Protein AF-A0A158M185-F1 (afdb_monomer_lite)

Radius of gyration: 14.18 Å; chains: 1; bounding box: 30×20×44 Å

Structure (mmCIF, N/CA/C/O backbone):
data_AF-A0A158M185-F1
#
_entry.id   AF-A0A158M185-F1
#
loop_
_atom_site.group_PDB
_atom_site.id
_atom_site.type_symbol
_atom_site.label_atom_id
_atom_site.label_alt_id
_atom_site.label_comp_id
_atom_site.label_asym_id
_atom_site.label_entity_id
_atom_site.label_seq_id
_atom_site.pdbx_PDB_ins_code
_atom_site.Cartn_x
_atom_site.Cartn_y
_atom_site.Cartn_z
_atom_site.occupancy
_atom_site.B_iso_or_equiv
_atom_site.auth_seq_id
_atom_site.auth_comp_id
_atom_site.auth_asym_id
_atom_site.auth_atom_id
_atom_site.pdbx_PDB_model_num
ATOM 1 N N . MET A 1 1 ? -10.623 7.492 25.666 1.00 80.94 1 MET A N 1
ATOM 2 C CA . MET A 1 1 ? -10.447 6.026 25.576 1.00 80.94 1 MET A CA 1
ATOM 3 C C . MET A 1 1 ? -10.065 5.724 24.144 1.00 80.94 1 MET A C 1
ATOM 5 O O . MET A 1 1 ? -10.693 6.314 23.278 1.00 80.94 1 MET A O 1
ATOM 9 N N . ILE A 1 2 ? -9.046 4.897 23.905 1.00 90.44 2 ILE A N 1
ATOM 10 C CA . ILE A 1 2 ? -8.600 4.582 22.538 1.00 90.44 2 ILE A CA 1
ATOM 11 C C . ILE A 1 2 ? -9.708 3.809 21.826 1.00 90.44 2 ILE A C 1
ATOM 13 O O . ILE A 1 2 ? -10.222 2.829 22.374 1.00 90.44 2 ILE A O 1
ATOM 17 N N . GLN A 1 3 ? -10.088 4.258 20.634 1.00 94.88 3 GLN A N 1
ATOM 18 C CA . GLN A 1 3 ? -11.113 3.594 19.835 1.00 94.88 3 GLN A CA 1
ATOM 19 C C . GLN A 1 3 ? -10.463 2.526 18.941 1.00 94.88 3 GLN A C 1
ATOM 21 O O . GLN A 1 3 ? -9.394 2.772 18.381 1.00 94.88 3 GLN A O 1
ATOM 26 N N . PRO A 1 4 ? -11.097 1.354 18.735 1.00 94.31 4 PRO A N 1
ATOM 27 C CA . PRO A 1 4 ? -10.548 0.314 17.861 1.00 94.31 4 PRO A CA 1
ATOM 28 C C . PRO A 1 4 ? -10.197 0.828 16.458 1.00 94.31 4 PRO A C 1
ATOM 30 O O . PRO A 1 4 ? -9.191 0.418 15.883 1.00 94.31 4 PRO A O 1
ATOM 33 N N . ILE A 1 5 ? -10.978 1.785 15.942 1.00 94.81 5 ILE A N 1
ATOM 34 C CA . ILE A 1 5 ? -10.740 2.381 14.627 1.00 94.81 5 ILE A CA 1
ATOM 35 C C . ILE A 1 5 ? -9.446 3.203 14.562 1.00 94.81 5 ILE A C 1
ATOM 37 O O . ILE A 1 5 ? -8.774 3.192 13.536 1.00 94.81 5 ILE A O 1
ATOM 41 N N . GLU A 1 6 ? -9.044 3.859 15.653 1.00 95.81 6 GLU A N 1
ATOM 42 C CA . GLU A 1 6 ? -7.797 4.633 15.714 1.00 95.81 6 GLU A CA 1
ATOM 43 C C . GLU A 1 6 ? -6.581 3.709 15.599 1.00 95.81 6 GLU A C 1
ATOM 45 O O . GLU A 1 6 ? -5.617 4.024 14.899 1.00 95.81 6 GLU A O 1
ATOM 50 N N . ILE A 1 7 ? -6.644 2.533 16.235 1.00 96.75 7 ILE A N 1
ATOM 51 C CA . ILE A 1 7 ? -5.591 1.515 16.148 1.00 96.75 7 ILE A CA 1
ATOM 52 C C . ILE A 1 7 ? -5.498 0.989 14.717 1.00 96.75 7 ILE A C 1
ATOM 54 O O . ILE A 1 7 ? -4.406 0.952 14.149 1.00 96.75 7 ILE A O 1
ATOM 58 N N . VAL A 1 8 ? -6.633 0.628 14.112 1.00 96.62 8 VAL A N 1
ATOM 59 C CA . VAL A 1 8 ? -6.661 0.125 12.733 1.00 96.62 8 VAL A CA 1
ATOM 60 C C . VAL A 1 8 ? -6.144 1.172 11.751 1.00 96.62 8 VAL A C 1
ATOM 62 O O . VAL A 1 8 ? -5.281 0.856 10.936 1.00 96.62 8 VAL A O 1
ATOM 65 N N . ALA A 1 9 ? -6.612 2.417 11.852 1.00 96.44 9 ALA A N 1
ATOM 66 C CA . ALA A 1 9 ? -6.157 3.510 11.001 1.00 96.44 9 ALA A CA 1
ATOM 67 C C . ALA A 1 9 ? -4.647 3.744 11.146 1.00 96.44 9 ALA A C 1
ATOM 69 O O . ALA A 1 9 ? -3.953 3.896 10.143 1.00 96.44 9 ALA A O 1
ATOM 70 N N . THR A 1 10 ? -4.119 3.699 12.373 1.00 97.44 10 THR A N 1
ATOM 71 C CA . THR A 1 10 ? -2.681 3.864 12.642 1.00 97.44 10 THR A CA 1
ATOM 72 C C . THR A 1 10 ? -1.855 2.745 12.012 1.00 97.44 10 THR A C 1
ATOM 74 O O . THR A 1 10 ? -0.851 3.014 11.350 1.00 97.44 10 THR A O 1
ATOM 77 N N . VAL A 1 11 ? -2.277 1.489 12.179 1.00 97.56 11 VAL A N 1
ATOM 78 C CA . VAL A 1 11 ? -1.587 0.334 11.586 1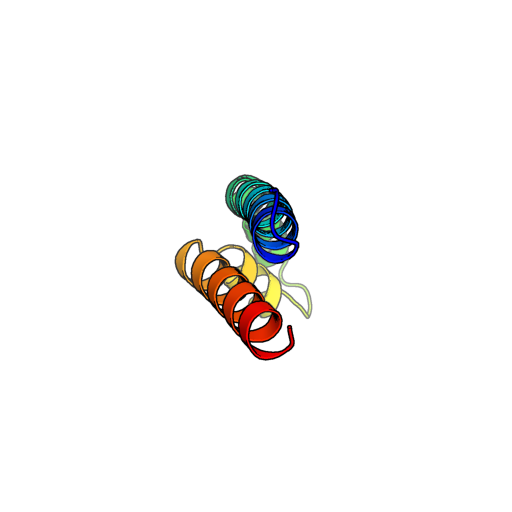.00 97.56 11 VAL A CA 1
ATOM 79 C C . VAL A 1 11 ? -1.645 0.406 10.063 1.00 97.56 11 VAL A C 1
ATOM 81 O O . VAL A 1 11 ? -0.615 0.280 9.406 1.00 97.56 11 VAL A O 1
ATOM 84 N N . LEU A 1 12 ? -2.822 0.661 9.491 1.00 97.25 12 LEU A N 1
ATOM 85 C CA . LEU A 1 12 ? -3.012 0.728 8.045 1.00 97.25 12 LEU A CA 1
ATOM 86 C C . LEU A 1 12 ? -2.210 1.875 7.423 1.00 97.25 12 LEU A C 1
ATOM 88 O O . LEU A 1 12 ? -1.576 1.686 6.388 1.00 97.25 12 LEU A O 1
ATOM 92 N N . PHE A 1 13 ? -2.150 3.028 8.090 1.00 96.62 13 PHE A N 1
ATOM 93 C CA . PHE A 1 13 ? -1.306 4.145 7.679 1.00 96.62 13 PHE A CA 1
ATOM 94 C C . PHE A 1 13 ? 0.184 3.786 7.713 1.00 96.62 13 PHE A C 1
ATOM 96 O O . PHE A 1 13 ? 0.906 4.084 6.763 1.00 96.62 13 PHE A O 1
ATOM 103 N N . ALA A 1 14 ? 0.653 3.096 8.757 1.00 98.00 14 ALA A N 1
ATOM 104 C CA . ALA A 1 14 ? 2.041 2.644 8.828 1.00 98.00 14 ALA A CA 1
ATOM 105 C C . ALA A 1 14 ? 2.395 1.701 7.665 1.00 98.00 14 ALA A C 1
ATOM 107 O O . ALA A 1 14 ? 3.445 1.861 7.039 1.00 98.00 14 ALA A O 1
ATOM 108 N N . VAL A 1 15 ? 1.506 0.763 7.318 1.00 97.81 15 VAL A N 1
ATOM 109 C CA . VAL A 1 15 ? 1.710 -0.119 6.156 1.00 97.81 15 VAL A CA 1
ATOM 110 C C . VAL A 1 15 ? 1.655 0.669 4.844 1.00 97.81 15 VAL A C 1
ATOM 112 O O . VAL A 1 15 ? 2.479 0.433 3.959 1.00 97.81 15 VAL A O 1
ATOM 115 N N . ALA A 1 16 ? 0.759 1.650 4.727 1.00 96.50 16 ALA A N 1
ATOM 116 C CA . ALA A 1 16 ? 0.679 2.517 3.557 1.00 96.50 16 ALA A CA 1
ATOM 117 C C . ALA A 1 16 ? 1.983 3.287 3.323 1.00 96.50 16 ALA A C 1
ATOM 119 O O . ALA A 1 16 ? 2.503 3.293 2.210 1.00 96.50 16 ALA A O 1
ATOM 120 N N . VAL A 1 17 ? 2.564 3.861 4.379 1.00 96.31 17 VAL A N 1
ATOM 121 C CA . VAL A 1 17 ? 3.864 4.544 4.326 1.00 96.31 17 VAL A CA 1
ATOM 122 C C . VAL A 1 17 ? 4.972 3.588 3.880 1.00 96.31 17 VAL A C 1
ATOM 124 O O . VAL A 1 17 ? 5.741 3.921 2.976 1.00 96.31 17 VAL A O 1
ATOM 127 N N . LEU A 1 18 ? 5.033 2.385 4.461 1.00 97.06 18 LEU A N 1
ATOM 128 C CA . LEU A 1 18 ? 6.008 1.367 4.061 1.00 97.06 18 LEU A CA 1
ATOM 129 C C . LEU A 1 18 ? 5.874 0.999 2.576 1.00 97.06 18 LEU A C 1
ATOM 131 O O . LEU A 1 18 ? 6.885 0.878 1.882 1.00 97.06 18 LEU A O 1
ATOM 135 N N . HIS A 1 19 ? 4.647 0.864 2.068 1.00 95.06 19 HIS A N 1
ATOM 136 C CA . HIS A 1 19 ? 4.395 0.583 0.656 1.00 95.06 19 HIS A CA 1
ATOM 137 C C . HIS A 1 19 ? 4.840 1.749 -0.239 1.00 95.06 19 HIS A C 1
ATOM 139 O O . HIS A 1 19 ? 5.595 1.527 -1.184 1.00 95.06 19 HIS A O 1
ATOM 145 N N . THR A 1 20 ? 4.474 2.990 0.090 1.00 95.44 20 THR A N 1
ATOM 146 C CA . THR A 1 20 ? 4.852 4.186 -0.683 1.00 95.44 20 THR A CA 1
ATOM 147 C C . THR A 1 20 ? 6.367 4.318 -0.833 1.00 95.44 20 THR A C 1
ATOM 149 O O . THR A 1 20 ? 6.861 4.568 -1.928 1.00 95.44 20 THR A O 1
ATOM 152 N N . PHE A 1 21 ? 7.137 4.074 0.229 1.00 95.56 21 PHE A N 1
ATOM 153 C CA . PHE A 1 21 ? 8.603 4.084 0.137 1.00 95.56 21 PHE A CA 1
ATOM 154 C C . PHE A 1 21 ? 9.190 2.853 -0.570 1.00 95.56 21 PHE A C 1
ATOM 156 O O . PHE A 1 21 ? 10.333 2.888 -1.025 1.00 95.56 21 PHE A O 1
ATOM 163 N N . SER A 1 22 ? 8.409 1.783 -0.715 1.00 95.50 22 SER A N 1
ATOM 164 C CA . SER A 1 22 ? 8.782 0.576 -1.460 1.00 95.50 22 SER A CA 1
ATOM 165 C C . SER A 1 22 ? 8.465 0.660 -2.960 1.00 95.50 22 SER A C 1
ATOM 167 O O . SER A 1 22 ? 8.923 -0.198 -3.714 1.00 95.50 22 SER A O 1
ATOM 169 N N . VAL A 1 23 ? 7.761 1.699 -3.430 1.00 94.38 23 VAL A N 1
ATOM 170 C CA . VAL A 1 23 ? 7.440 1.949 -4.853 1.00 94.38 23 VAL A CA 1
ATOM 171 C C . VAL A 1 23 ? 8.625 1.724 -5.812 1.00 94.38 23 VAL A C 1
ATOM 173 O O . VAL A 1 23 ? 8.445 1.027 -6.813 1.00 94.38 23 VAL A O 1
ATOM 176 N N . PRO A 1 24 ? 9.860 2.201 -5.538 1.00 92.00 24 PRO A N 1
ATOM 177 C CA . PRO A 1 24 ? 10.992 1.977 -6.442 1.00 92.00 24 PRO A CA 1
ATOM 178 C C . PRO A 1 24 ? 11.366 0.498 -6.610 1.00 92.00 24 PRO A C 1
ATOM 180 O O . PRO A 1 24 ? 11.940 0.107 -7.627 1.00 92.00 24 PRO A O 1
ATOM 183 N N . VAL A 1 25 ? 11.074 -0.343 -5.611 1.00 91.94 25 VAL A N 1
ATOM 184 C CA . VAL A 1 25 ? 11.256 -1.797 -5.704 1.00 91.94 25 VAL A CA 1
ATOM 185 C C . VAL A 1 25 ? 10.241 -2.373 -6.686 1.00 91.9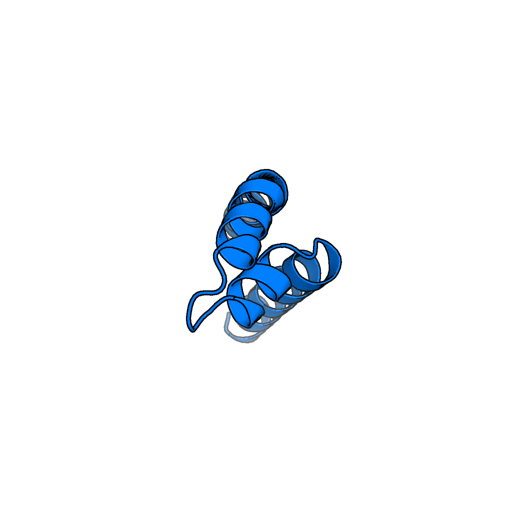4 25 VAL A C 1
ATOM 187 O O . VAL A 1 25 ? 10.637 -3.104 -7.590 1.00 91.94 25 VAL A O 1
ATOM 190 N N . PHE A 1 26 ? 8.968 -1.990 -6.569 1.00 90.12 26 PHE A N 1
ATOM 191 C CA . PHE A 1 26 ? 7.906 -2.431 -7.476 1.00 90.12 26 PHE A CA 1
ATOM 192 C C . PHE A 1 26 ? 8.130 -1.953 -8.913 1.00 90.12 26 PHE A C 1
ATOM 194 O O . PHE A 1 26 ? 8.012 -2.757 -9.834 1.00 90.12 26 PHE A O 1
ATOM 201 N N . ALA A 1 27 ? 8.594 -0.715 -9.107 1.00 90.31 27 ALA A N 1
ATOM 202 C CA . ALA A 1 27 ? 8.973 -0.205 -10.426 1.00 90.31 27 ALA A CA 1
ATOM 203 C C . ALA A 1 27 ? 10.077 -1.063 -11.072 1.00 90.31 27 ALA A C 1
ATOM 205 O O . ALA A 1 27 ? 9.986 -1.448 -12.237 1.00 90.31 27 ALA A O 1
ATOM 206 N N . ARG A 1 28 ? 11.103 -1.456 -10.299 1.00 89.69 28 ARG A N 1
ATOM 207 C CA . ARG A 1 28 ? 12.148 -2.375 -10.783 1.00 89.69 28 ARG A CA 1
ATOM 208 C C . ARG A 1 28 ? 11.610 -3.765 -11.122 1.00 89.69 28 ARG A C 1
ATOM 210 O O . ARG A 1 28 ? 12.122 -4.383 -12.051 1.00 89.69 28 ARG A O 1
ATOM 217 N N . LEU A 1 29 ? 10.624 -4.274 -10.381 1.00 87.88 29 LEU A N 1
ATOM 218 C CA . LEU A 1 29 ? 9.969 -5.544 -10.710 1.00 87.88 29 LEU A CA 1
ATOM 219 C C . LEU A 1 29 ? 9.118 -5.434 -11.982 1.00 87.88 29 LEU A C 1
ATOM 221 O O . LEU A 1 29 ? 9.105 -6.380 -12.768 1.00 87.88 29 LEU A O 1
ATOM 225 N N . ALA A 1 30 ? 8.455 -4.299 -12.204 1.00 88.81 30 ALA A N 1
ATOM 226 C CA . ALA A 1 30 ? 7.657 -4.048 -13.401 1.00 88.81 30 ALA A CA 1
ATOM 227 C C . ALA A 1 30 ? 8.518 -4.075 -14.673 1.00 88.81 30 ALA A C 1
ATOM 229 O O . ALA A 1 30 ? 8.133 -4.690 -15.661 1.00 88.81 30 ALA A O 1
ATOM 230 N N . HIS A 1 31 ? 9.729 -3.516 -14.614 1.00 85.31 31 HIS A N 1
ATOM 231 C CA . HIS A 1 31 ? 10.678 -3.507 -15.734 1.00 85.31 31 HIS A CA 1
ATOM 232 C C . HIS A 1 31 ? 11.317 -4.865 -16.069 1.00 85.31 31 HIS A C 1
ATOM 234 O O . HIS A 1 31 ? 12.116 -4.942 -16.996 1.00 85.31 31 HIS A O 1
ATOM 240 N N . ARG A 1 32 ? 11.012 -5.943 -15.333 1.00 84.00 32 ARG A N 1
ATOM 241 C CA . ARG A 1 32 ? 11.526 -7.293 -15.635 1.00 84.00 32 ARG A CA 1
ATOM 242 C C . ARG A 1 32 ? 10.674 -8.073 -16.647 1.00 84.00 32 ARG A C 1
ATOM 244 O O . ARG A 1 32 ? 10.923 -9.263 -16.811 1.00 84.00 32 ARG A O 1
ATOM 251 N N . ASP A 1 33 ? 9.677 -7.442 -17.278 1.00 68.31 33 ASP A N 1
ATOM 252 C CA . ASP A 1 33 ? 8.808 -8.022 -18.323 1.00 68.31 33 ASP A CA 1
ATOM 253 C C . ASP A 1 33 ? 8.223 -9.407 -17.971 1.00 68.31 33 ASP A C 1
ATOM 255 O O . ASP A 1 33 ? 8.031 -10.282 -18.813 1.00 68.31 33 ASP A O 1
ATOM 259 N N . GLY A 1 34 ? 7.933 -9.628 -16.685 1.00 81.06 34 GLY A N 1
ATOM 260 C CA . GLY A 1 34 ? 7.258 -10.837 -16.218 1.00 81.06 34 GLY A CA 1
ATOM 261 C C . GLY A 1 34 ? 5.745 -10.775 -16.445 1.00 81.06 34 GLY A C 1
ATOM 262 O O . GLY A 1 34 ? 5.174 -9.702 -16.617 1.00 81.06 34 GLY A O 1
ATOM 263 N N . ALA A 1 35 ? 5.059 -11.916 -16.317 1.00 84.50 35 ALA A N 1
ATOM 264 C CA . ALA A 1 35 ? 3.598 -12.024 -16.475 1.00 84.50 35 ALA A CA 1
ATOM 265 C C . ALA A 1 35 ? 2.764 -11.066 -15.586 1.00 84.50 35 ALA A C 1
ATOM 267 O O . ALA A 1 35 ? 1.586 -10.852 -15.846 1.00 84.50 35 ALA A O 1
ATOM 268 N N . HIS A 1 36 ? 3.373 -10.473 -14.553 1.00 87.81 36 HIS A N 1
ATOM 269 C CA . HIS A 1 36 ? 2.734 -9.558 -13.603 1.00 87.81 36 HIS A CA 1
ATOM 270 C C . HIS A 1 36 ? 3.252 -8.112 -13.712 1.00 87.81 36 HIS A C 1
ATOM 272 O O . HIS A 1 36 ? 3.022 -7.318 -12.804 1.00 87.81 36 HIS A O 1
ATOM 278 N N . ALA A 1 37 ? 3.953 -7.749 -14.794 1.00 87.06 37 ALA A N 1
ATOM 279 C CA . ALA A 1 37 ? 4.536 -6.416 -14.973 1.00 87.06 37 ALA A CA 1
ATOM 280 C C . ALA A 1 37 ? 3.504 -5.284 -14.811 1.00 87.06 37 ALA A C 1
ATOM 282 O O . ALA A 1 37 ? 3.793 -4.297 -14.143 1.00 87.06 37 ALA A O 1
ATOM 283 N N . GLY A 1 38 ? 2.280 -5.464 -15.324 1.00 87.94 38 GLY A N 1
ATOM 284 C CA . GLY A 1 38 ? 1.195 -4.489 -15.158 1.00 87.94 38 GLY A CA 1
ATOM 285 C C . GLY A 1 38 ? 0.743 -4.308 -13.704 1.00 87.94 38 GLY A C 1
ATOM 286 O O . GLY A 1 38 ? 0.504 -3.184 -13.273 1.00 87.94 38 GLY A O 1
ATOM 287 N N . LEU A 1 39 ? 0.694 -5.388 -12.914 1.00 89.94 39 LEU A N 1
ATOM 288 C CA . LEU A 1 39 ? 0.375 -5.301 -11.485 1.00 89.94 39 LEU A CA 1
ATOM 289 C C . LEU A 1 39 ? 1.497 -4.596 -10.715 1.00 89.94 39 LEU A C 1
ATOM 291 O O . LEU A 1 39 ? 1.230 -3.730 -9.888 1.00 89.94 39 LEU A O 1
ATOM 295 N N . TRP A 1 40 ? 2.756 -4.934 -11.003 1.00 92.25 40 TRP A N 1
ATOM 296 C CA . TRP A 1 40 ? 3.906 -4.268 -10.390 1.00 92.25 40 TRP A CA 1
ATOM 297 C C . TRP A 1 40 ? 3.998 -2.793 -10.767 1.00 92.25 40 TRP A C 1
ATOM 299 O O . TRP A 1 40 ? 4.403 -1.984 -9.937 1.00 92.25 40 TRP A O 1
ATOM 309 N N . H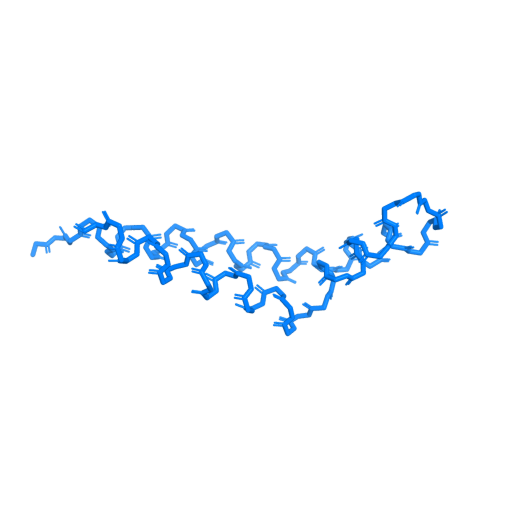IS A 1 41 ? 3.587 -2.441 -11.984 1.00 91.56 41 HIS A N 1
ATOM 310 C CA . HIS A 1 41 ? 3.512 -1.060 -12.432 1.00 91.56 41 HIS A CA 1
ATOM 311 C C . HIS A 1 41 ? 2.452 -0.280 -11.651 1.00 91.56 41 HIS A C 1
ATOM 313 O O . HIS A 1 41 ? 2.781 0.740 -11.051 1.00 91.56 41 HIS A O 1
ATOM 319 N N . LEU A 1 42 ? 1.234 -0.821 -11.539 1.00 91.69 42 LEU A N 1
ATOM 320 C CA . LEU A 1 42 ? 0.162 -0.219 -10.745 1.00 91.69 42 LEU A CA 1
ATOM 321 C C . LEU A 1 42 ? 0.583 -0.018 -9.279 1.00 91.69 42 LEU A C 1
ATOM 323 O O . LEU A 1 42 ? 0.373 1.046 -8.712 1.00 91.69 42 LEU A O 1
ATOM 327 N N . LEU A 1 43 ? 1.237 -1.012 -8.668 1.00 91.75 43 LEU A N 1
ATOM 328 C CA . LEU A 1 43 ? 1.745 -0.916 -7.290 1.00 91.75 43 LEU A CA 1
ATOM 329 C C . LEU A 1 43 ? 2.952 0.029 -7.142 1.00 91.75 43 LEU A C 1
ATOM 331 O O . LEU A 1 43 ? 3.353 0.352 -6.028 1.00 91.75 43 LEU A O 1
ATOM 335 N N . SER A 1 44 ? 3.543 0.477 -8.249 1.00 92.75 44 SER A N 1
ATOM 336 C CA . SER A 1 44 ? 4.610 1.479 -8.254 1.00 92.75 44 SER A CA 1
ATOM 337 C C . SER A 1 44 ? 4.100 2.905 -8.482 1.00 92.75 44 SER A C 1
ATOM 339 O O . SER A 1 44 ? 4.850 3.862 -8.312 1.00 92.75 44 SER A O 1
ATOM 341 N N . GLU A 1 45 ? 2.831 3.087 -8.835 1.00 94.94 45 GLU A N 1
ATOM 342 C CA . GLU A 1 45 ? 2.251 4.419 -8.969 1.00 94.94 45 GLU A CA 1
ATOM 343 C C . GLU A 1 45 ? 1.793 4.935 -7.607 1.00 94.94 45 GLU A C 1
ATOM 345 O O . GLU A 1 45 ? 0.909 4.367 -6.968 1.00 94.94 45 GLU A O 1
ATOM 350 N N . VAL A 1 46 ? 2.370 6.052 -7.160 1.00 92.00 46 VAL A N 1
ATOM 351 C CA . VAL A 1 46 ? 2.025 6.659 -5.862 1.00 92.00 46 VAL A CA 1
ATOM 352 C C . VAL A 1 46 ? 0.538 7.025 -5.757 1.00 92.00 46 VAL A C 1
ATOM 354 O O . VAL A 1 46 ? -0.044 6.910 -4.680 1.00 92.00 46 VAL A O 1
ATOM 357 N N . GLU A 1 47 ? -0.091 7.402 -6.873 1.00 92.81 47 GLU A N 1
ATOM 358 C CA . GLU A 1 47 ? -1.523 7.714 -6.955 1.00 92.81 47 GLU A CA 1
ATOM 359 C C . GLU A 1 47 ? -2.385 6.465 -6.729 1.00 92.81 47 GLU A C 1
ATOM 361 O O . GLU A 1 47 ? -3.307 6.478 -5.908 1.00 92.81 47 GLU A O 1
ATOM 366 N N . ALA A 1 48 ? -2.042 5.356 -7.391 1.00 93.94 48 ALA A N 1
ATOM 367 C CA . ALA A 1 48 ? -2.731 4.082 -7.225 1.00 93.94 48 ALA A CA 1
ATOM 368 C C . ALA A 1 48 ? -2.538 3.516 -5.810 1.00 93.94 48 ALA A C 1
ATOM 370 O O . ALA A 1 48 ? -3.505 3.078 -5.185 1.00 93.94 48 ALA A O 1
ATOM 371 N N . VAL A 1 49 ? -1.317 3.579 -5.265 1.00 95.31 49 VAL A N 1
ATOM 372 C CA . VAL A 1 49 ? -1.014 3.146 -3.892 1.00 95.31 49 VAL A CA 1
ATOM 373 C C . VAL A 1 49 ? -1.863 3.917 -2.880 1.00 95.31 49 VAL A C 1
ATOM 375 O O . VAL A 1 49 ? -2.457 3.302 -1.993 1.00 95.31 49 VAL A O 1
ATOM 378 N N . PHE A 1 50 ? -1.987 5.239 -3.029 1.00 93.75 50 PHE A N 1
ATOM 379 C CA . PHE A 1 50 ? -2.853 6.046 -2.167 1.00 93.75 50 PHE A CA 1
ATOM 380 C C . PHE A 1 50 ? -4.320 5.604 -2.255 1.00 93.75 50 PHE A C 1
ATOM 382 O O . PHE A 1 50 ? -4.961 5.389 -1.224 1.00 93.75 50 PHE A O 1
ATOM 389 N N . GLY A 1 51 ? -4.835 5.401 -3.471 1.00 95.12 51 GLY A N 1
ATOM 390 C CA . GLY A 1 51 ? -6.203 4.930 -3.700 1.00 95.12 51 GLY A CA 1
ATOM 391 C C . GLY A 1 51 ? -6.491 3.563 -3.069 1.00 95.12 51 GLY A C 1
ATOM 392 O O . GLY A 1 51 ? -7.523 3.395 -2.418 1.00 95.12 51 GLY A O 1
ATOM 393 N N . VAL A 1 52 ? -5.568 2.603 -3.193 1.00 95.88 52 VAL A N 1
ATOM 394 C CA . VAL A 1 52 ? -5.696 1.254 -2.607 1.00 95.88 52 VAL A CA 1
ATOM 395 C C . VAL A 1 52 ? -5.832 1.319 -1.086 1.00 95.88 52 VAL A C 1
ATOM 397 O O . VAL A 1 52 ? -6.731 0.697 -0.518 1.00 95.88 52 VAL A O 1
ATOM 400 N N . TRP A 1 53 ? -4.976 2.092 -0.415 1.00 97.00 53 TRP A N 1
ATOM 401 C CA . TRP A 1 53 ? -5.016 2.212 1.043 1.00 97.00 53 TRP A CA 1
ATOM 402 C C . TRP A 1 53 ? -6.212 3.025 1.539 1.00 97.00 53 TRP A C 1
ATOM 404 O O . TRP A 1 53 ? -6.806 2.664 2.555 1.00 97.00 53 TRP A O 1
ATOM 414 N N . ALA A 1 54 ? -6.617 4.069 0.809 1.00 96.56 54 ALA A N 1
ATOM 415 C CA . ALA A 1 54 ? -7.831 4.821 1.117 1.00 96.56 54 ALA A CA 1
ATOM 416 C C . ALA A 1 54 ? -9.076 3.924 1.040 1.00 96.56 54 ALA A C 1
ATOM 418 O O . ALA A 1 54 ? -9.897 3.919 1.958 1.00 96.56 54 ALA A O 1
ATOM 419 N N . PHE A 1 55 ? -9.187 3.110 -0.012 1.00 97.44 55 PHE A N 1
ATOM 420 C CA . PHE A 1 55 ? -10.274 2.145 -0.152 1.00 97.44 55 PHE A CA 1
ATOM 421 C C . PHE A 1 55 ? -10.265 1.106 0.975 1.00 97.44 55 PHE A C 1
ATOM 423 O O . PHE A 1 55 ? -11.303 0.864 1.588 1.00 97.44 55 PHE A O 1
ATOM 430 N N . ALA A 1 56 ? -9.099 0.537 1.297 1.00 97.31 56 ALA A N 1
ATOM 431 C CA . ALA A 1 56 ? -8.967 -0.425 2.388 1.00 97.31 56 ALA A CA 1
ATOM 432 C C . ALA A 1 56 ? -9.429 0.160 3.734 1.00 97.31 56 ALA A C 1
ATOM 434 O O . ALA A 1 56 ? -10.176 -0.494 4.460 1.00 97.31 56 ALA A O 1
ATOM 435 N N . LEU A 1 57 ? -9.050 1.407 4.042 1.00 96.25 57 LEU A N 1
ATOM 436 C CA . LEU A 1 57 ? -9.503 2.095 5.251 1.00 96.25 57 LEU A CA 1
ATOM 437 C C . LEU A 1 57 ? -11.027 2.263 5.273 1.00 96.25 57 LEU A C 1
ATOM 439 O O . LEU A 1 57 ? -11.653 1.936 6.277 1.00 96.25 57 LEU A O 1
ATOM 443 N N . ILE A 1 58 ? -11.623 2.731 4.172 1.00 97.56 58 ILE A N 1
ATOM 444 C CA . ILE A 1 58 ? -13.075 2.943 4.066 1.00 97.56 58 ILE A CA 1
ATOM 445 C C . ILE A 1 58 ? -13.838 1.629 4.253 1.00 97.56 58 ILE A C 1
ATOM 447 O O . ILE A 1 58 ? -14.829 1.598 4.978 1.00 97.56 58 ILE A O 1
ATOM 451 N N . VAL A 1 59 ? -13.375 0.538 3.639 1.00 98.12 59 VAL A N 1
ATOM 452 C CA . VAL A 1 59 ? -14.000 -0.784 3.789 1.00 98.12 59 VAL A CA 1
ATOM 453 C C . VAL A 1 59 ? -13.957 -1.246 5.241 1.00 98.12 59 VAL A C 1
ATOM 455 O O . VAL A 1 59 ? -14.963 -1.735 5.749 1.00 98.12 59 VAL A O 1
ATOM 458 N N . ILE A 1 60 ? -12.829 -1.063 5.930 1.00 96.94 60 ILE A N 1
ATOM 459 C CA . ILE A 1 60 ? -12.724 -1.445 7.341 1.00 96.94 60 ILE A CA 1
ATOM 460 C C . ILE A 1 60 ? -13.610 -0.553 8.216 1.00 96.94 60 ILE A C 1
ATOM 462 O O . ILE A 1 60 ? -14.328 -1.070 9.065 1.00 96.94 60 ILE A O 1
ATOM 466 N N . MET A 1 61 ? -13.624 0.761 7.975 1.00 95.50 61 MET A N 1
ATOM 467 C CA . MET A 1 61 ? -14.529 1.689 8.660 1.00 95.50 61 MET A CA 1
ATOM 468 C C . MET A 1 61 ? -16.002 1.316 8.474 1.00 95.50 61 MET A C 1
ATOM 470 O O . MET A 1 61 ? -16.780 1.491 9.399 1.00 95.50 61 MET A O 1
ATOM 474 N N . ALA A 1 62 ? -16.388 0.829 7.293 1.00 96.81 62 ALA A N 1
ATOM 475 C CA . ALA A 1 62 ? -17.759 0.420 7.004 1.00 96.81 62 ALA A CA 1
ATOM 476 C C . ALA A 1 62 ? -18.128 -0.947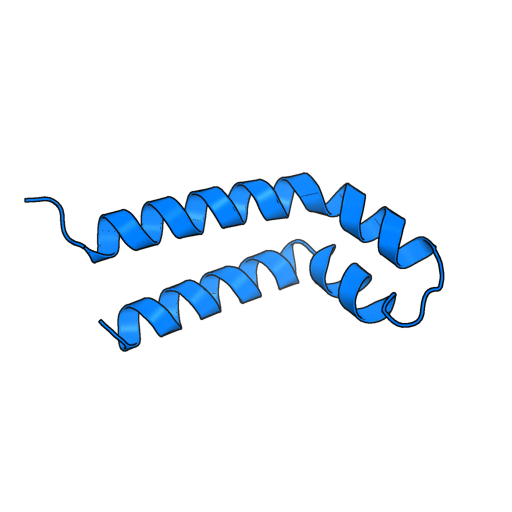 7.606 1.00 96.81 62 ALA A C 1
ATOM 478 O O . ALA A 1 62 ? -19.309 -1.226 7.799 1.00 96.81 62 ALA A O 1
ATOM 479 N N . ALA A 1 63 ? -17.141 -1.812 7.852 1.00 95.75 63 ALA A N 1
ATOM 480 C CA . ALA A 1 63 ? -17.341 -3.151 8.403 1.00 95.75 63 ALA A CA 1
ATOM 481 C C . ALA A 1 63 ? -17.341 -3.195 9.943 1.00 95.75 63 ALA A C 1
ATOM 483 O O . ALA A 1 6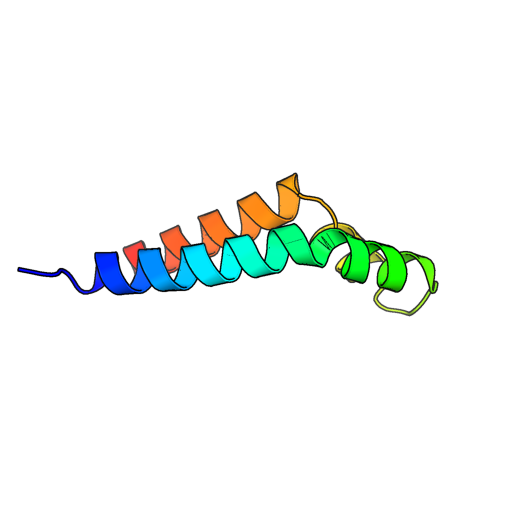3 ? -17.769 -4.201 10.513 1.00 95.75 63 ALA A O 1
ATOM 484 N N . MET A 1 64 ? -16.828 -2.149 10.596 1.00 89.81 64 MET A N 1
ATOM 485 C CA . MET A 1 64 ? -16.758 -1.995 12.055 1.00 89.81 64 MET A CA 1
ATOM 486 C C . MET A 1 64 ? -17.954 -1.227 12.612 1.00 89.81 64 MET A C 1
ATOM 488 O O . MET A 1 64 ? -18.371 -1.578 13.739 1.00 89.81 64 MET A O 1
#

InterPro domains:
  IPR009978 Putative Na+/H+ antiporter [PF07399] (5-63)

Organism: NCBI:txid1331206

Foldseek 3Di:
DDDPLNVVLVVLVVVLVVLQVCLVVLCVVLVVPDPCNVVSPLSNDNVSSVVVSVVVSVVVVVVD

Sequence (64 aa):
MIQPIEIVATVLFAVAVLHTFSVPVFARLAHRDGAHAGLWHLLSEVEAVFGVWAFALIVIMAAM

pLDDT: mean 92.92, std 5.21, range [68.31, 98.12]

Seconda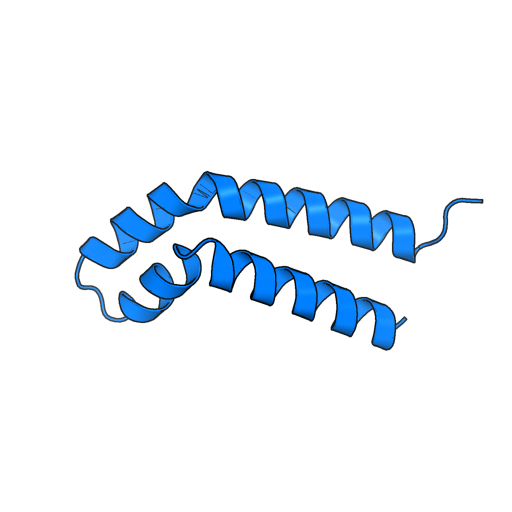ry structure (DSSP, 8-state):
---HHHHHHHHHHHHHHHHHHHHHHHHHHHTT--TTHHHHHHTT-HHHHHHHHHHHHHHHHHH-